Protein AF-A0A2J6WXK6-F1 (afdb_monomer_lite)

Sequence (83 aa):
PCNRILWNRQSSKTRAGMPCTGCTEPEFPFFDLAPGTVFKTQKISGAIPKEVPTGTDPISYMALAAAARVAAPKWAKEDMFVV

Organism: NCBI:txid152260

pLDDT: mean 82.76, std 10.01, range [37.31, 94.5]

InterPro domains:
  IPR001821 [NiFe]-hydrogenase, small subunit [PTHR30013] (2-78)
  IPR027394 Cytochrome-c3 hydrogenase, C-terminal [PF14720] (2-30)
  IPR03714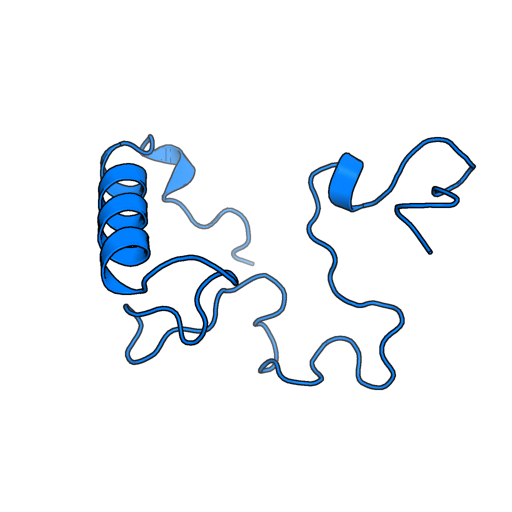8 [NiFe]-hydrogenase, small subunit, C-terminal domain superfamily [G3DSA:4.10.480.10] (1-33)

Secondary structure (DSSP, 8-state):
-TTTS-BTTTB-TTTTTPPP--TTSTTTTTTTSPTT-TTS--EETTTEESS--TT--HHHHHHHHHHHHHHS-GGGGS-TT--

Foldseek 3Di:
DCVPCNDVSPHHCVRVVHDDQPPVDPDPNAPPHDPPCSVPFDADVVQQGPDDDPPDDRVRRSVVVVVCVVVDDPVVVDDPDDD

Radius of gyration: 15.65 Å; chains: 1; bounding box: 33×35×41 Å

Structure (mmCIF, N/CA/C/O backbone):
data_AF-A0A2J6WXK6-F1
#
_entry.id   AF-A0A2J6WXK6-F1
#
loop_
_atom_site.group_PDB
_atom_site.id
_atom_site.type_symbol
_atom_site.label_atom_id
_atom_site.label_alt_id
_atom_site.label_comp_id
_atom_site.label_asym_id
_atom_site.label_entity_id
_atom_site.label_seq_id
_atom_site.pdbx_PDB_ins_code
_atom_site.Cartn_x
_atom_site.Cartn_y
_atom_site.Cartn_z
_atom_site.occupancy
_atom_site.B_iso_or_equiv
_atom_site.auth_seq_id
_atom_site.auth_comp_id
_atom_site.auth_asym_id
_atom_site.auth_atom_id
_atom_site.pdbx_PDB_model_num
ATOM 1 N N . PRO A 1 1 ? -8.609 -7.811 14.096 1.00 71.62 1 PRO A N 1
ATOM 2 C CA . PRO A 1 1 ? -9.397 -6.612 14.491 1.00 71.62 1 PRO A CA 1
ATOM 3 C C . PRO A 1 1 ? -8.561 -5.543 15.233 1.00 71.62 1 PRO A C 1
ATOM 5 O O . PRO A 1 1 ? -8.764 -5.284 16.411 1.00 71.62 1 PRO A O 1
ATOM 8 N N . CYS A 1 2 ? -7.647 -4.878 14.522 1.00 89.88 2 CYS A N 1
ATOM 9 C CA . CYS A 1 2 ? -6.802 -3.803 15.065 1.00 89.88 2 CYS A CA 1
ATOM 10 C C . CYS A 1 2 ? -7.391 -2.396 14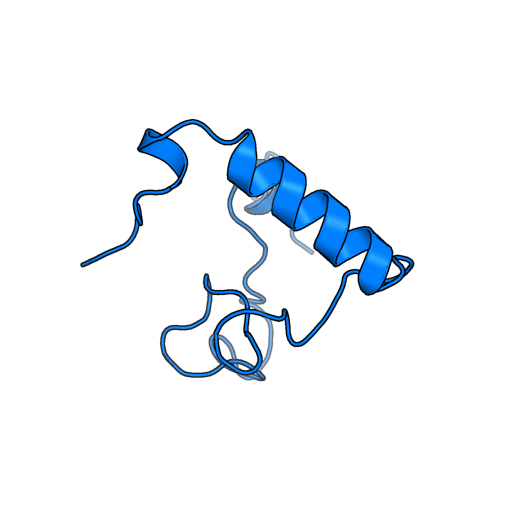.855 1.00 89.88 2 CYS A C 1
ATOM 12 O O . CYS A 1 2 ? -7.193 -1.542 15.705 1.00 89.88 2 CYS A O 1
ATOM 14 N N . ASN A 1 3 ? -8.169 -2.166 13.790 1.00 90.44 3 ASN A N 1
ATOM 15 C CA . ASN A 1 3 ? -8.854 -0.883 13.538 1.00 90.44 3 ASN A CA 1
ATOM 16 C C . ASN A 1 3 ? -10.278 -0.797 14.104 1.00 90.44 3 ASN A C 1
ATOM 18 O O . ASN A 1 3 ? -10.875 0.275 14.075 1.00 90.44 3 ASN A O 1
ATOM 22 N N . ARG A 1 4 ? -10.806 -1.907 14.640 1.00 91.31 4 ARG A N 1
ATOM 23 C CA . ARG A 1 4 ? -12.120 -1.957 15.301 1.00 91.31 4 ARG A CA 1
ATOM 24 C C . ARG A 1 4 ? -11.999 -1.899 16.828 1.00 91.31 4 ARG A C 1
ATOM 26 O O . ARG A 1 4 ? -12.576 -1.017 17.440 1.00 91.31 4 ARG A O 1
ATOM 33 N N . ILE A 1 5 ? -11.245 -2.826 17.428 1.00 93.31 5 ILE A N 1
ATOM 34 C CA . ILE A 1 5 ? -11.107 -2.948 18.897 1.00 93.31 5 ILE A CA 1
ATOM 35 C C . ILE A 1 5 ? -9.973 -2.063 19.439 1.00 93.31 5 ILE A C 1
ATOM 37 O O . ILE A 1 5 ? -10.030 -1.626 20.585 1.00 93.31 5 ILE A O 1
ATOM 41 N N . LEU A 1 6 ? -8.993 -1.744 18.584 1.00 93.38 6 LEU A N 1
ATOM 42 C CA . LEU A 1 6 ? -7.768 -1.014 18.916 1.00 93.38 6 LEU A CA 1
ATOM 43 C C . LEU A 1 6 ? -6.841 -1.784 19.867 1.00 93.38 6 LEU A C 1
ATOM 45 O O . LEU A 1 6 ? -7.252 -2.587 20.700 1.00 93.38 6 LEU A O 1
ATOM 49 N N . TRP A 1 7 ? -5.551 -1.511 19.739 1.00 92.50 7 TRP A N 1
ATOM 50 C CA . TRP A 1 7 ? -4.532 -1.891 20.703 1.00 92.50 7 TRP A CA 1
ATOM 51 C C . TRP A 1 7 ? -4.710 -1.073 21.975 1.00 92.50 7 TRP A C 1
ATOM 53 O O . TRP A 1 7 ? -4.765 0.159 21.926 1.00 92.50 7 TRP A O 1
ATOM 63 N N . ASN A 1 8 ? -4.846 -1.772 23.106 1.00 93.50 8 ASN A N 1
ATOM 64 C CA . ASN A 1 8 ? -5.117 -1.190 24.424 1.00 93.50 8 ASN A CA 1
ATOM 65 C C . ASN A 1 8 ? -6.309 -0.219 24.430 1.00 93.50 8 ASN A C 1
ATOM 67 O O . ASN A 1 8 ? -6.336 0.724 25.213 1.00 93.50 8 ASN A O 1
ATOM 71 N N . ARG A 1 9 ? -7.282 -0.419 23.525 1.00 92.81 9 ARG A N 1
ATOM 72 C CA . ARG A 1 9 ? -8.416 0.496 23.300 1.00 92.81 9 ARG A CA 1
ATOM 73 C C . ARG A 1 9 ? -8.012 1.942 22.960 1.00 92.81 9 ARG A C 1
ATOM 75 O O . ARG A 1 9 ? -8.849 2.833 23.036 1.00 92.81 9 ARG A O 1
ATOM 82 N N . GLN A 1 10 ? -6.759 2.182 22.569 1.00 94.38 10 GLN A N 1
ATOM 83 C CA . GLN A 1 10 ? -6.238 3.523 22.295 1.00 94.38 10 GLN A CA 1
ATOM 84 C C . GLN A 1 10 ? -5.868 3.728 20.827 1.00 94.38 10 GLN A C 1
ATOM 86 O O . GLN A 1 10 ? -6.321 4.687 20.204 1.00 94.38 10 GLN A O 1
ATOM 91 N N . SER A 1 11 ? -5.056 2.841 20.247 1.00 93.62 11 SER A N 1
ATOM 92 C CA . SER A 1 11 ? -4.473 3.084 18.920 1.00 93.62 11 SER A CA 1
ATOM 93 C C . SER A 1 11 ? -4.385 1.824 18.061 1.00 93.62 11 SER A C 1
ATOM 95 O O . SER A 1 11 ? -4.841 0.753 18.436 1.00 93.62 11 SER A O 1
ATOM 97 N N . SER A 1 12 ? -3.837 1.937 16.861 1.00 94.50 12 SER A N 1
ATOM 98 C CA . SER A 1 12 ? -3.518 0.817 15.978 1.00 94.50 12 SER A CA 1
ATOM 99 C C . SER A 1 12 ? -2.272 1.156 15.165 1.00 94.50 12 SER A C 1
ATOM 101 O O . SER A 1 12 ? -1.884 2.321 15.089 1.00 94.50 12 SER A O 1
ATOM 103 N N . LYS A 1 13 ? -1.646 0.162 14.520 1.00 90.06 13 LYS A N 1
ATOM 104 C CA . LYS A 1 13 ? -0.467 0.420 13.678 1.00 90.06 13 LYS A CA 1
ATOM 105 C C . LYS A 1 13 ? -0.747 1.452 12.581 1.00 90.06 13 LYS A C 1
ATOM 107 O O . LYS A 1 13 ? 0.019 2.400 12.452 1.00 90.06 13 LYS A O 1
ATOM 112 N N . THR A 1 14 ? -1.887 1.346 11.892 1.00 88.69 14 THR A N 1
ATOM 113 C CA . THR A 1 14 ? -2.266 2.313 10.845 1.00 88.69 14 THR A CA 1
ATOM 114 C C . THR A 1 14 ? -2.539 3.706 11.403 1.00 88.69 14 THR A C 1
ATOM 116 O O . THR A 1 14 ? -2.261 4.686 10.727 1.00 88.69 14 THR A O 1
ATOM 119 N N . ARG A 1 15 ? -3.036 3.820 12.644 1.00 92.19 15 ARG A N 1
ATOM 120 C CA . ARG A 1 15 ? -3.205 5.119 13.324 1.00 92.19 15 ARG A CA 1
ATOM 121 C C . ARG A 1 15 ? -1.881 5.727 13.783 1.00 92.19 15 ARG A C 1
ATOM 123 O O . ARG A 1 15 ? -1.773 6.942 13.854 1.00 92.19 15 ARG A O 1
ATOM 130 N N . ALA A 1 16 ? -0.885 4.894 14.065 1.00 91.81 16 ALA A N 1
ATOM 131 C CA . ALA A 1 16 ? 0.476 5.312 14.389 1.00 91.81 16 ALA A CA 1
ATOM 132 C C . ALA A 1 16 ? 1.350 5.558 13.139 1.00 91.81 16 ALA A C 1
ATOM 134 O O . ALA A 1 16 ? 2.562 5.695 13.263 1.00 91.81 16 ALA A O 1
ATOM 135 N N . GLY A 1 17 ? 0.761 5.583 11.937 1.00 87.94 17 GLY A N 1
ATOM 136 C CA . GLY A 1 17 ? 1.480 5.858 10.690 1.00 87.94 17 GLY A CA 1
ATOM 137 C C . GLY A 1 17 ? 2.219 4.663 10.079 1.00 87.94 17 GLY A C 1
ATOM 138 O O . GLY A 1 17 ? 2.896 4.831 9.071 1.00 87.94 17 GLY A O 1
ATOM 139 N N . MET A 1 18 ? 2.079 3.453 10.632 1.00 86.69 18 MET A N 1
ATOM 140 C CA . MET A 1 18 ? 2.630 2.230 10.038 1.00 86.69 18 MET A CA 1
ATOM 141 C C . MET A 1 18 ? 1.546 1.485 9.242 1.00 86.69 18 MET A C 1
ATOM 143 O O . MET A 1 18 ? 0.491 1.177 9.806 1.00 86.69 18 MET A O 1
ATOM 147 N N . PRO A 1 19 ? 1.777 1.136 7.962 1.00 86.25 19 PRO A N 1
ATOM 148 C CA . PRO A 1 19 ? 0.804 0.369 7.191 1.00 86.25 19 PRO A CA 1
ATOM 149 C C . PRO A 1 19 ? 0.504 -0.985 7.848 1.0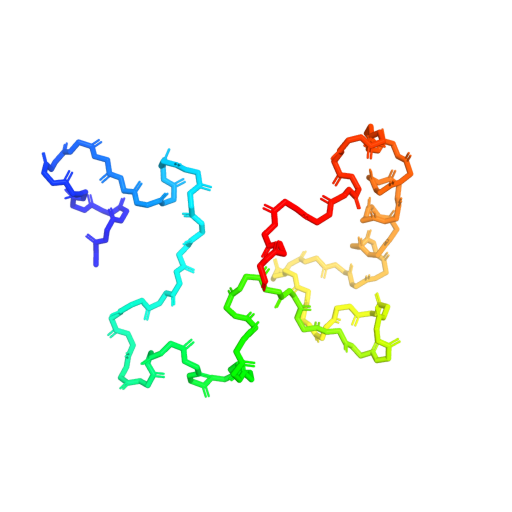0 86.25 19 PRO A C 1
A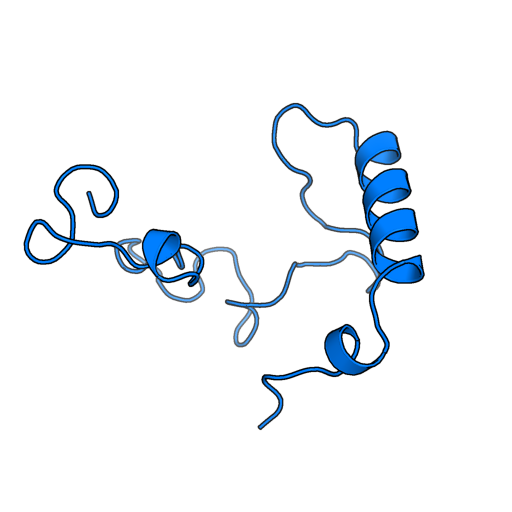TOM 151 O O . PRO A 1 19 ? 1.316 -1.544 8.591 1.00 86.25 19 PRO A O 1
ATOM 154 N N . CYS A 1 20 ? -0.686 -1.526 7.578 1.00 85.19 20 CYS A N 1
ATOM 155 C CA . CYS A 1 20 ? -0.997 -2.897 7.964 1.00 85.19 20 CYS A CA 1
ATOM 156 C C . CYS A 1 20 ? -0.094 -3.843 7.169 1.00 85.19 20 CYS A C 1
ATOM 158 O O . CYS A 1 20 ? -0.109 -3.806 5.945 1.00 85.19 20 CYS A O 1
ATOM 160 N N . THR A 1 21 ? 0.663 -4.693 7.856 1.00 86.00 21 THR A N 1
ATOM 161 C CA . THR A 1 21 ? 1.545 -5.679 7.218 1.00 86.00 21 THR A CA 1
ATOM 162 C C . THR A 1 21 ? 0.932 -7.080 7.181 1.00 86.00 21 THR A C 1
ATOM 164 O O . THR A 1 21 ? 1.632 -8.028 6.867 1.00 86.00 21 THR A O 1
ATOM 167 N N . GLY A 1 22 ? -0.335 -7.246 7.581 1.00 87.38 22 GLY A N 1
ATOM 168 C CA . GLY A 1 22 ? -0.990 -8.560 7.581 1.00 87.38 22 GLY A CA 1
ATOM 169 C C . GLY A 1 22 ? -0.416 -9.551 8.600 1.00 87.38 22 GLY A C 1
ATOM 170 O O . GLY A 1 22 ? -0.390 -10.743 8.345 1.00 87.38 22 GLY A O 1
ATOM 171 N N . CYS A 1 23 ? 0.035 -9.093 9.776 1.00 88.25 23 CYS A N 1
ATOM 172 C CA . CYS A 1 23 ? 0.700 -9.944 10.784 1.00 88.25 23 CYS A CA 1
ATOM 173 C C . CYS A 1 23 ? -0.137 -11.098 11.367 1.00 88.25 23 CYS A C 1
ATOM 175 O O . CYS A 1 23 ? 0.356 -11.834 12.213 1.00 88.25 23 CYS A O 1
ATOM 177 N N . THR A 1 24 ? -1.405 -11.211 10.982 1.00 89.56 24 THR A N 1
ATOM 178 C CA . THR A 1 24 ? -2.312 -12.294 11.382 1.00 89.56 24 THR A CA 1
ATOM 179 C C . THR A 1 24 ? -2.614 -13.264 10.240 1.00 89.56 24 THR A C 1
ATOM 181 O O . THR A 1 24 ? -3.399 -14.182 10.447 1.00 89.56 24 THR A O 1
ATOM 184 N N . GLU A 1 25 ? -2.045 -13.049 9.053 1.00 87.81 25 GLU A N 1
ATOM 185 C CA . GLU A 1 25 ? -2.181 -13.959 7.915 1.00 87.81 25 GLU A CA 1
ATOM 186 C C . GLU A 1 25 ? -1.299 -15.207 8.108 1.00 87.81 25 GLU A C 1
ATOM 188 O O . GLU A 1 25 ? -0.207 -15.098 8.677 1.00 87.81 25 GLU A O 1
ATOM 193 N N . PRO A 1 26 ? -1.740 -16.391 7.642 1.00 86.62 26 PRO A N 1
ATOM 194 C CA . PRO A 1 26 ? -1.064 -17.665 7.897 1.00 86.62 26 PRO A CA 1
ATOM 195 C C . PRO A 1 26 ? 0.360 -17.752 7.326 1.00 86.62 26 PRO A C 1
ATOM 197 O O . PRO A 1 26 ? 1.175 -18.482 7.882 1.00 86.62 26 PRO A O 1
ATOM 200 N N . GLU A 1 27 ? 0.689 -16.993 6.275 1.00 84.06 27 GLU A N 1
ATOM 201 C CA . GLU A 1 27 ? 2.037 -16.976 5.674 1.00 84.06 27 GLU A CA 1
ATOM 202 C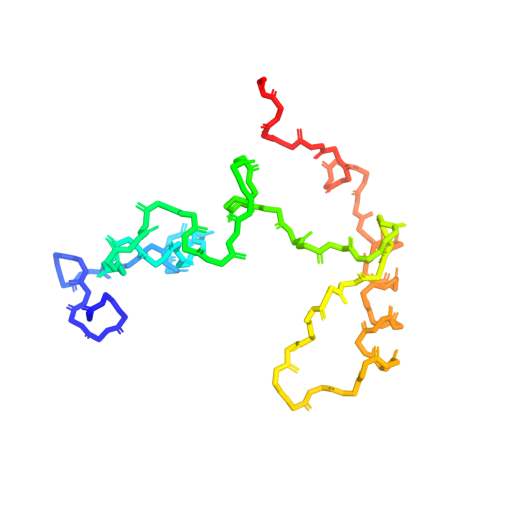 C . GLU A 1 27 ? 2.736 -15.609 5.822 1.00 84.06 27 GLU A C 1
ATOM 204 O O . GLU A 1 27 ? 3.580 -15.209 5.014 1.00 84.06 27 GLU A O 1
ATOM 209 N N . PHE A 1 28 ? 2.396 -14.850 6.867 1.00 84.81 28 PHE A N 1
ATOM 210 C CA . PHE A 1 28 ? 3.136 -13.638 7.215 1.00 84.81 28 PHE A CA 1
ATOM 211 C C . PHE A 1 28 ? 4.639 -13.948 7.426 1.00 84.81 28 PHE A C 1
ATOM 213 O O . PHE A 1 28 ? 4.962 -14.931 8.095 1.00 84.81 28 PHE A O 1
ATOM 220 N N . PRO A 1 29 ? 5.584 -13.116 6.930 1.00 80.38 29 PRO A N 1
ATOM 221 C CA . PRO A 1 29 ? 5.403 -11.772 6.368 1.00 80.38 29 PRO A CA 1
ATOM 222 C C . PRO A 1 29 ? 5.339 -11.694 4.843 1.00 80.38 29 PRO A C 1
ATOM 224 O O . PRO A 1 29 ? 5.275 -10.586 4.308 1.00 80.38 29 PRO A O 1
ATOM 227 N N . PHE A 1 30 ? 5.403 -12.833 4.157 1.00 74.81 30 PHE A N 1
ATOM 228 C CA . PHE A 1 30 ? 5.681 -12.860 2.730 1.00 74.81 30 PHE A CA 1
ATOM 229 C C . PHE A 1 30 ? 4.577 -13.456 1.870 1.00 74.81 30 PHE A C 1
ATOM 231 O O . PHE A 1 30 ? 4.719 -13.260 0.690 1.00 74.81 30 PHE A O 1
ATOM 238 N N . PHE A 1 31 ? 3.522 -14.105 2.383 1.00 77.25 31 PHE A N 1
ATOM 239 C CA . PHE A 1 31 ? 2.361 -14.634 1.624 1.00 77.25 31 PHE A CA 1
ATOM 240 C C . PHE A 1 31 ? 2.480 -14.519 0.082 1.00 77.25 31 PHE A C 1
ATOM 242 O O . PHE A 1 31 ? 3.067 -15.370 -0.579 1.00 77.25 31 PHE A O 1
ATOM 249 N N . ASP A 1 32 ? 2.047 -13.392 -0.474 1.00 71.00 32 ASP A N 1
ATOM 250 C CA . ASP A 1 32 ? 2.073 -12.990 -1.886 1.00 71.00 32 ASP A CA 1
ATOM 251 C C . ASP A 1 32 ? 3.224 -12.021 -2.278 1.00 71.00 32 ASP A C 1
ATOM 253 O O . ASP A 1 32 ? 3.362 -11.611 -3.436 1.00 71.00 32 ASP A O 1
ATOM 257 N N . LEU A 1 33 ? 4.082 -11.666 -1.325 1.00 73.25 33 LEU A N 1
ATOM 258 C CA . LEU A 1 33 ? 5.234 -10.764 -1.406 1.00 73.25 33 LEU A CA 1
ATOM 259 C C . LEU A 1 33 ? 6.587 -11.509 -1.478 1.00 73.25 33 LEU A C 1
ATOM 261 O O . LEU A 1 33 ? 6.840 -12.509 -0.819 1.00 73.25 33 LEU A O 1
ATOM 265 N N . ALA A 1 34 ? 7.557 -10.962 -2.211 1.00 75.31 34 ALA A N 1
ATOM 266 C CA . ALA A 1 34 ? 8.923 -11.498 -2.183 1.00 75.31 34 ALA A CA 1
ATOM 267 C C . ALA A 1 34 ? 9.647 -11.162 -0.854 1.00 75.31 34 ALA A C 1
ATOM 269 O O . ALA A 1 34 ? 9.385 -10.103 -0.260 1.00 75.31 34 ALA A O 1
ATOM 270 N N . PRO A 1 35 ? 10.614 -11.984 -0.398 1.00 76.62 35 PRO A N 1
ATOM 271 C CA . PRO A 1 35 ? 11.463 -11.651 0.744 1.00 76.62 35 PRO A CA 1
ATOM 272 C C . PRO A 1 35 ? 12.070 -10.242 0.635 1.00 76.62 35 PRO A C 1
ATOM 274 O O . PRO A 1 35 ? 12.591 -9.855 -0.408 1.00 76.62 35 PRO A O 1
ATOM 277 N N . GLY A 1 36 ? 11.971 -9.446 1.704 1.00 75.25 36 GLY A N 1
ATOM 278 C CA . GLY A 1 36 ? 12.470 -8.061 1.736 1.00 75.25 36 GLY A CA 1
ATOM 279 C C . GLY A 1 36 ? 11.557 -7.006 1.092 1.00 75.25 36 GLY A C 1
ATOM 280 O O . GLY A 1 36 ? 11.972 -5.855 0.942 1.00 75.25 36 GLY A O 1
ATOM 281 N N . THR A 1 37 ? 10.317 -7.356 0.726 1.00 75.19 37 THR A N 1
ATOM 282 C CA . THR A 1 37 ? 9.394 -6.429 0.039 1.00 75.19 37 THR A CA 1
ATOM 283 C C . THR A 1 37 ? 8.186 -5.960 0.853 1.00 75.19 37 THR A C 1
ATOM 285 O O . THR A 1 37 ? 7.343 -5.246 0.327 1.00 75.19 37 THR A O 1
ATOM 288 N N . VAL A 1 38 ? 8.138 -6.247 2.158 1.00 79.38 38 VAL A N 1
ATOM 289 C CA . VAL A 1 38 ? 7.023 -5.871 3.061 1.00 79.38 38 VAL A CA 1
ATOM 290 C C . VAL A 1 38 ? 6.683 -4.371 3.017 1.00 79.38 38 VAL A C 1
ATOM 292 O O . VAL A 1 38 ? 5.519 -3.996 3.109 1.00 79.38 38 VAL A O 1
ATOM 295 N N . PHE A 1 39 ? 7.687 -3.504 2.848 1.00 78.56 39 PHE A N 1
ATOM 296 C CA . PHE A 1 39 ? 7.510 -2.047 2.734 1.00 78.56 39 PHE A CA 1
ATOM 297 C C . PHE A 1 39 ? 7.757 -1.511 1.316 1.00 78.56 39 PHE A C 1
ATOM 299 O O . PHE A 1 39 ? 7.875 -0.302 1.126 1.00 78.56 39 PHE A O 1
ATOM 306 N N . LYS A 1 40 ? 7.860 -2.390 0.312 1.00 77.31 40 LYS A N 1
ATOM 307 C CA . LYS A 1 40 ? 8.146 -2.012 -1.077 1.00 77.31 40 LYS A CA 1
ATOM 308 C C . LYS A 1 40 ? 6.968 -2.370 -1.971 1.00 77.31 40 LYS A C 1
ATOM 310 O O . LYS A 1 40 ? 6.572 -3.525 -2.073 1.00 77.31 40 LYS A O 1
ATOM 315 N N . THR A 1 41 ? 6.444 -1.374 -2.681 1.00 78.56 41 THR A N 1
ATOM 316 C CA . THR A 1 41 ? 5.440 -1.606 -3.723 1.00 78.56 41 THR A CA 1
ATOM 317 C C . THR A 1 41 ? 6.048 -2.458 -4.836 1.00 78.56 41 THR A C 1
ATOM 319 O O . THR A 1 41 ? 7.078 -2.087 -5.402 1.00 78.56 41 THR A O 1
ATOM 322 N N . GLN A 1 42 ? 5.403 -3.577 -5.167 1.00 78.25 42 GLN A N 1
ATOM 323 C CA . GLN A 1 42 ? 5.792 -4.422 -6.296 1.00 78.25 42 GLN A CA 1
ATOM 324 C C . GLN A 1 42 ? 5.613 -3.652 -7.604 1.00 78.25 42 GLN A C 1
ATOM 326 O O . GLN A 1 42 ? 4.538 -3.108 -7.867 1.00 78.25 42 GLN A O 1
ATOM 331 N N . LYS A 1 43 ? 6.663 -3.606 -8.430 1.00 79.38 43 LYS A N 1
ATOM 332 C CA . LYS A 1 43 ? 6.641 -2.905 -9.716 1.00 79.38 43 LYS A CA 1
ATOM 333 C C . LYS A 1 43 ? 7.040 -3.826 -10.858 1.00 79.38 43 LYS A C 1
ATOM 335 O O . LYS A 1 43 ? 8.063 -4.500 -10.789 1.00 79.38 43 LYS A O 1
ATOM 340 N N . ILE A 1 44 ? 6.278 -3.769 -11.939 1.00 77.38 44 ILE A N 1
ATOM 341 C CA . ILE A 1 44 ? 6.625 -4.321 -13.241 1.00 77.38 44 ILE A CA 1
ATOM 342 C C . ILE A 1 44 ? 7.714 -3.426 -13.841 1.00 77.38 44 ILE A C 1
ATOM 344 O O . ILE A 1 44 ? 7.560 -2.201 -13.923 1.00 77.38 44 ILE A O 1
ATOM 348 N N . SER A 1 45 ? 8.842 -4.037 -14.207 1.00 77.94 45 SER A N 1
ATOM 349 C CA . SER A 1 45 ? 10.005 -3.356 -14.798 1.00 77.94 45 SER A CA 1
ATOM 350 C C . SER A 1 45 ? 10.486 -2.132 -13.998 1.00 77.94 45 SER A C 1
ATOM 352 O O . SER A 1 45 ? 10.929 -1.141 -14.568 1.00 77.94 45 SER A O 1
ATOM 354 N N . GLY A 1 46 ? 10.346 -2.162 -12.664 1.00 74.12 46 GLY A N 1
ATOM 355 C CA . GLY A 1 46 ? 10.819 -1.109 -11.754 1.00 74.12 46 GLY A CA 1
ATOM 356 C C . GLY A 1 46 ? 10.027 0.208 -11.763 1.00 74.12 46 GLY A C 1
ATOM 357 O O . GLY A 1 46 ? 10.269 1.062 -10.906 1.00 74.12 46 GLY A O 1
ATOM 358 N N . ALA A 1 47 ? 9.056 0.371 -12.667 1.00 71.69 47 ALA A N 1
ATOM 359 C CA . ALA A 1 47 ? 8.351 1.637 -12.878 1.00 71.69 47 ALA A CA 1
ATOM 360 C C . ALA A 1 47 ? 6.845 1.556 -12.607 1.00 71.69 47 ALA A C 1
ATOM 362 O O . ALA A 1 47 ? 6.295 2.455 -11.972 1.00 71.69 47 ALA A O 1
ATOM 363 N N . ILE A 1 48 ? 6.184 0.487 -13.055 1.00 78.56 48 ILE A N 1
ATOM 364 C CA . ILE A 1 48 ? 4.720 0.404 -13.067 1.00 78.56 48 ILE A CA 1
ATOM 365 C C . ILE A 1 48 ? 4.263 -0.435 -11.872 1.00 78.56 48 ILE A C 1
ATOM 367 O O . ILE A 1 48 ? 4.676 -1.586 -11.780 1.00 78.56 48 ILE A O 1
ATOM 371 N N . PRO A 1 49 ? 3.439 0.084 -10.949 1.00 81.12 49 PRO A N 1
ATOM 372 C CA . PRO A 1 49 ? 2.855 -0.711 -9.871 1.00 81.12 49 PRO A CA 1
ATOM 373 C C . PRO A 1 49 ? 2.145 -1.947 -10.430 1.00 81.12 49 PRO A C 1
ATOM 375 O O . PRO A 1 49 ? 1.377 -1.838 -11.383 1.00 81.12 49 PRO A O 1
ATOM 378 N N . LYS A 1 50 ? 2.408 -3.122 -9.848 1.00 81.44 50 LYS A N 1
ATOM 379 C CA . LYS A 1 50 ? 1.748 -4.374 -10.252 1.00 81.44 50 LYS A CA 1
ATOM 380 C C . LYS A 1 50 ? 0.237 -4.311 -10.006 1.00 81.44 50 LYS A C 1
ATOM 382 O O . LYS A 1 50 ? -0.536 -4.848 -10.789 1.00 81.44 50 LYS A O 1
ATOM 387 N N . GLU A 1 51 ? -0.157 -3.638 -8.930 1.00 80.50 51 GLU A N 1
ATOM 388 C CA . GLU A 1 51 ? -1.543 -3.492 -8.501 1.00 80.50 51 GLU A CA 1
ATOM 389 C C . GLU A 1 51 ? -1.836 -2.020 -8.217 1.00 80.50 51 GLU A C 1
ATOM 391 O O . GLU A 1 51 ? -1.017 -1.310 -7.624 1.00 80.50 51 GLU A O 1
ATOM 396 N N . VAL A 1 52 ? -3.004 -1.565 -8.664 1.00 84.44 52 VAL A N 1
ATOM 397 C CA . VAL A 1 52 ? -3.519 -0.218 -8.402 1.00 84.44 52 VAL A CA 1
ATOM 398 C C . VAL A 1 52 ? -4.634 -0.276 -7.358 1.00 84.44 52 VAL A C 1
ATOM 400 O O . VAL A 1 52 ? -5.302 -1.307 -7.240 1.00 84.44 52 VAL A O 1
ATOM 403 N N . PRO A 1 53 ? -4.866 0.807 -6.592 1.00 82.38 53 PRO A N 1
ATOM 404 C CA . PRO A 1 53 ? -5.962 0.858 -5.635 1.00 82.38 53 PRO A CA 1
ATOM 405 C C . PRO A 1 53 ? -7.315 0.555 -6.284 1.00 82.38 53 PRO A C 1
ATOM 407 O O . PRO A 1 53 ? -7.612 1.001 -7.398 1.00 82.38 53 PRO A O 1
ATOM 410 N N . THR A 1 54 ? -8.162 -0.167 -5.555 1.00 83.75 54 THR A N 1
ATOM 411 C CA . THR A 1 54 ? -9.514 -0.505 -5.999 1.00 83.75 54 THR A CA 1
ATOM 412 C C . THR A 1 54 ? -10.325 0.763 -6.274 1.00 83.75 54 THR A C 1
ATOM 414 O O . THR A 1 54 ? -10.370 1.681 -5.458 1.00 83.75 54 THR A O 1
ATOM 417 N N . GLY A 1 55 ? -10.959 0.826 -7.448 1.00 84.31 55 GLY A N 1
ATOM 418 C CA . GLY A 1 55 ? -11.760 1.980 -7.870 1.00 84.31 55 GLY A CA 1
ATOM 419 C C . GLY A 1 55 ? -10.978 3.131 -8.514 1.00 84.31 55 GLY A C 1
ATOM 420 O O . GLY A 1 55 ? -11.587 4.149 -8.828 1.00 84.31 55 GLY A O 1
ATOM 421 N N . THR A 1 56 ? -9.666 2.986 -8.743 1.00 84.62 56 THR A N 1
ATOM 422 C CA . THR A 1 56 ? -8.885 3.946 -9.547 1.00 84.62 56 THR A CA 1
ATOM 423 C C . THR A 1 56 ? -8.529 3.383 -10.917 1.00 84.62 56 THR A C 1
ATOM 425 O O . THR A 1 56 ? -8.153 2.218 -11.038 1.00 84.62 56 THR A O 1
ATOM 428 N N . ASP A 1 57 ? -8.641 4.218 -11.953 1.00 87.62 57 ASP A N 1
ATOM 429 C CA . ASP A 1 57 ? -8.159 3.870 -13.289 1.00 87.62 57 ASP A CA 1
ATOM 430 C C . ASP A 1 57 ? -6.614 3.888 -13.303 1.00 87.62 57 ASP A C 1
ATOM 432 O O . ASP A 1 57 ? -6.025 4.863 -12.812 1.00 87.62 57 ASP A O 1
ATOM 436 N N . PRO A 1 58 ? -5.935 2.868 -13.866 1.00 83.88 58 PRO A N 1
ATOM 437 C CA . PRO A 1 58 ? -4.478 2.772 -13.825 1.00 83.88 58 PRO A CA 1
ATOM 438 C C . PRO A 1 58 ? -3.745 3.985 -14.406 1.00 83.88 58 PRO A C 1
ATOM 440 O O . PRO A 1 58 ? -2.714 4.391 -13.868 1.00 83.88 58 PRO A O 1
ATOM 443 N N . ILE A 1 59 ? -4.266 4.591 -15.477 1.00 86.81 59 ILE A N 1
ATOM 444 C CA . ILE A 1 59 ? -3.637 5.745 -16.132 1.00 86.81 59 ILE A CA 1
ATOM 445 C C . ILE A 1 59 ? -3.766 6.969 -15.231 1.00 86.81 59 ILE A C 1
ATOM 447 O O . ILE A 1 59 ? -2.782 7.674 -14.992 1.00 86.81 59 ILE A O 1
ATOM 451 N N . SER A 1 60 ? -4.963 7.192 -14.685 1.00 87.50 60 SER A N 1
ATOM 452 C CA . SER A 1 60 ? -5.211 8.299 -13.756 1.00 87.50 60 SER A CA 1
ATOM 453 C C . SER A 1 60 ? -4.336 8.197 -12.500 1.00 87.50 60 SER A C 1
ATOM 455 O O . SER A 1 60 ? -3.738 9.188 -12.073 1.00 87.50 60 SER A O 1
ATOM 457 N N . TYR A 1 61 ? -4.173 6.983 -11.962 1.00 87.25 61 TYR A N 1
ATOM 458 C CA . TYR A 1 61 ? -3.307 6.715 -10.820 1.00 87.25 61 TYR A CA 1
ATOM 459 C C . TYR A 1 61 ? -1.839 7.005 -11.148 1.00 87.25 61 TYR A C 1
ATOM 461 O O . TYR A 1 61 ? -1.163 7.704 -10.392 1.00 87.25 61 TYR A O 1
ATOM 469 N N . MET A 1 62 ? -1.351 6.527 -12.296 1.00 88.31 62 MET A N 1
ATOM 470 C CA . MET A 1 62 ? 0.025 6.769 -12.737 1.00 88.31 62 MET A CA 1
ATOM 471 C C . MET A 1 62 ? 0.321 8.258 -12.932 1.00 88.31 62 MET A C 1
ATOM 473 O O . MET A 1 62 ? 1.376 8.730 -12.503 1.00 88.31 62 MET A O 1
ATOM 477 N N . ALA A 1 63 ? -0.609 9.012 -13.525 1.00 90.25 63 ALA A N 1
ATOM 478 C CA . ALA A 1 63 ? -0.465 10.453 -13.712 1.00 90.25 63 ALA A CA 1
ATOM 479 C C . ALA A 1 63 ? -0.361 11.195 -12.368 1.00 90.25 63 ALA A C 1
ATOM 481 O O . ALA A 1 63 ? 0.551 12.003 -12.169 1.00 90.25 63 ALA A O 1
ATOM 482 N N . LEU A 1 64 ? -1.244 10.876 -11.416 1.00 89.56 64 LEU A N 1
ATOM 483 C CA . LEU A 1 64 ? -1.228 11.468 -10.076 1.00 89.56 64 LEU A CA 1
ATOM 484 C C . LEU A 1 64 ? 0.036 11.094 -9.294 1.00 89.56 64 LEU A C 1
ATOM 486 O O . LEU A 1 64 ? 0.656 11.958 -8.673 1.00 89.56 64 LEU A O 1
ATOM 490 N N . ALA A 1 65 ? 0.456 9.829 -9.352 1.00 87.25 65 ALA A N 1
ATOM 491 C CA . ALA A 1 65 ? 1.668 9.359 -8.691 1.00 87.25 65 ALA A CA 1
ATOM 492 C C . ALA A 1 65 ? 2.926 10.051 -9.243 1.00 87.25 65 ALA A C 1
ATOM 494 O O . ALA A 1 65 ? 3.809 10.442 -8.474 1.00 87.25 65 ALA A O 1
ATOM 495 N N . ALA A 1 66 ? 3.002 10.249 -10.564 1.00 88.38 66 ALA A N 1
ATOM 496 C CA . ALA A 1 66 ? 4.094 10.978 -11.199 1.00 88.38 66 ALA A CA 1
ATOM 497 C C . ALA A 1 66 ? 4.122 12.449 -10.757 1.00 88.38 66 ALA A C 1
ATOM 499 O O . ALA A 1 66 ? 5.170 12.937 -10.331 1.00 88.38 66 ALA A O 1
ATOM 500 N N . ALA A 1 67 ? 2.971 13.129 -10.778 1.00 92.12 67 ALA A N 1
ATOM 501 C CA . ALA A 1 67 ? 2.853 14.512 -10.318 1.00 92.12 67 ALA A CA 1
ATOM 502 C C . ALA A 1 67 ? 3.279 14.660 -8.846 1.00 92.12 67 ALA A C 1
ATOM 504 O O . ALA A 1 67 ? 4.081 15.535 -8.514 1.00 92.12 67 ALA A O 1
ATOM 505 N N . ALA A 1 68 ? 2.828 13.751 -7.976 1.00 89.50 68 ALA A N 1
ATOM 506 C CA . ALA A 1 68 ? 3.211 13.725 -6.568 1.00 89.50 68 ALA A CA 1
ATOM 507 C C . ALA A 1 68 ? 4.723 13.506 -6.379 1.00 89.50 68 ALA A C 1
ATOM 509 O O . ALA A 1 68 ? 5.350 14.190 -5.573 1.00 89.50 68 ALA A O 1
ATOM 510 N N . ARG A 1 69 ? 5.343 12.601 -7.151 1.00 85.56 69 ARG A N 1
ATOM 511 C CA . ARG A 1 69 ? 6.793 12.340 -7.079 1.00 85.56 69 ARG A CA 1
ATOM 512 C C . ARG A 1 69 ? 7.629 13.535 -7.548 1.00 85.56 69 ARG A C 1
ATOM 514 O O . ARG A 1 69 ? 8.720 13.759 -7.019 1.00 85.56 69 ARG A O 1
ATOM 521 N N . VAL A 1 70 ? 7.134 14.306 -8.517 1.00 90.19 70 VAL A N 1
ATOM 522 C CA . VAL A 1 70 ? 7.773 15.556 -8.960 1.00 90.19 70 VAL A CA 1
ATOM 523 C C . VAL A 1 70 ? 7.665 16.624 -7.873 1.00 90.19 70 VAL A C 1
ATOM 525 O O . VAL A 1 70 ? 8.684 17.222 -7.527 1.00 90.19 70 VAL A O 1
ATOM 528 N N . ALA A 1 71 ? 6.475 16.798 -7.292 1.00 93.69 71 ALA A N 1
ATOM 529 C CA . ALA A 1 71 ? 6.204 17.782 -6.244 1.00 93.69 71 ALA A CA 1
ATOM 530 C C . ALA A 1 71 ? 6.863 17.454 -4.891 1.00 93.69 71 ALA A C 1
ATOM 532 O O . ALA A 1 71 ? 7.054 18.349 -4.068 1.00 93.69 71 ALA A O 1
ATOM 533 N N . ALA A 1 72 ? 7.219 16.188 -4.648 1.00 90.19 72 ALA A N 1
ATOM 534 C CA . ALA A 1 72 ? 7.819 15.762 -3.391 1.00 90.19 72 ALA A CA 1
ATOM 535 C C . ALA A 1 72 ? 9.162 16.477 -3.113 1.00 90.19 72 ALA A C 1
ATOM 537 O O . ALA A 1 72 ? 10.004 16.595 -4.018 1.00 90.19 72 ALA A O 1
ATOM 538 N N . PRO A 1 73 ? 9.408 16.910 -1.861 1.00 91.19 73 PRO A N 1
ATOM 539 C CA . PRO A 1 73 ? 10.666 17.536 -1.472 1.00 91.19 73 PRO A CA 1
ATOM 540 C C . PRO A 1 73 ? 11.834 16.545 -1.580 1.00 91.19 73 PRO A C 1
ATOM 542 O O . PRO A 1 73 ? 11.644 15.333 -1.493 1.00 91.19 73 PRO A O 1
ATOM 545 N N . LYS A 1 74 ? 13.059 17.055 -1.772 1.00 87.75 74 LYS A N 1
ATOM 546 C CA . LYS A 1 74 ? 14.251 16.222 -2.038 1.00 87.75 74 LYS A CA 1
ATOM 547 C C . LYS A 1 74 ? 14.489 15.153 -0.962 1.00 87.75 74 LYS A C 1
ATOM 549 O O . LYS A 1 74 ? 14.704 14.003 -1.318 1.00 87.75 74 LYS A O 1
ATOM 554 N N . TRP A 1 75 ? 14.340 15.513 0.314 1.00 84.12 75 TRP A N 1
ATOM 555 C CA . TRP A 1 75 ? 14.533 14.605 1.453 1.00 84.12 75 TRP A CA 1
ATOM 556 C C . TRP A 1 75 ? 13.564 13.412 1.460 1.00 84.12 75 TRP A C 1
ATOM 558 O O . TRP A 1 75 ? 13.891 12.358 1.985 1.00 84.12 75 TRP A O 1
ATOM 568 N N . ALA A 1 76 ? 12.381 13.541 0.851 1.00 80.56 76 ALA A N 1
ATOM 569 C CA . ALA A 1 76 ? 11.405 12.454 0.772 1.00 80.56 76 ALA A CA 1
ATOM 570 C C . ALA A 1 76 ? 11.713 11.448 -0.353 1.00 80.56 76 ALA A C 1
ATOM 572 O O . ALA A 1 76 ? 11.030 10.433 -0.479 1.00 80.56 76 ALA A O 1
ATOM 573 N N . LYS A 1 77 ? 12.697 11.745 -1.215 1.00 76.88 77 LYS A N 1
ATOM 574 C CA . LYS A 1 77 ? 13.129 10.866 -2.315 1.00 76.88 77 LYS A CA 1
ATOM 575 C C . LYS A 1 77 ? 14.262 9.927 -1.901 1.00 76.88 77 LYS A C 1
ATOM 577 O O . LYS A 1 77 ? 14.576 9.018 -2.664 1.00 76.88 77 LYS A O 1
ATOM 582 N N . GLU A 1 78 ? 14.865 10.163 -0.741 1.00 78.12 78 GLU A N 1
ATOM 583 C CA . GLU A 1 78 ? 15.926 9.339 -0.170 1.00 78.12 78 GLU A CA 1
ATOM 584 C C . GLU A 1 78 ? 15.303 8.144 0.569 1.00 78.12 78 GLU A C 1
ATOM 586 O O . GLU A 1 78 ? 14.306 8.289 1.282 1.00 78.12 78 GLU A O 1
ATOM 591 N N . ASP A 1 79 ? 15.852 6.942 0.371 1.00 63.22 79 ASP A N 1
ATOM 592 C CA . ASP A 1 79 ? 15.338 5.734 1.018 1.00 63.22 79 ASP A CA 1
ATOM 593 C C . ASP A 1 79 ? 15.683 5.760 2.518 1.00 63.22 79 ASP A C 1
ATOM 595 O O . ASP A 1 79 ? 16.807 5.486 2.929 1.00 63.22 79 ASP A O 1
ATOM 599 N N . MET A 1 80 ? 14.688 6.057 3.356 1.00 62.94 80 MET A N 1
ATOM 600 C CA . MET A 1 80 ? 14.834 6.153 4.818 1.00 62.94 80 MET A CA 1
ATOM 601 C C . MET A 1 80 ? 15.079 4.795 5.515 1.00 62.94 80 MET A C 1
ATOM 603 O O . MET A 1 80 ? 15.349 4.755 6.711 1.00 62.94 80 MET A O 1
ATOM 607 N N . PHE A 1 81 ? 14.979 3.675 4.789 1.00 54.50 81 PHE A N 1
ATOM 608 C CA . PHE A 1 81 ? 15.033 2.314 5.345 1.00 54.50 81 PHE A CA 1
ATOM 609 C C . PHE A 1 81 ? 16.166 1.444 4.771 1.00 54.50 81 PHE A C 1
ATOM 611 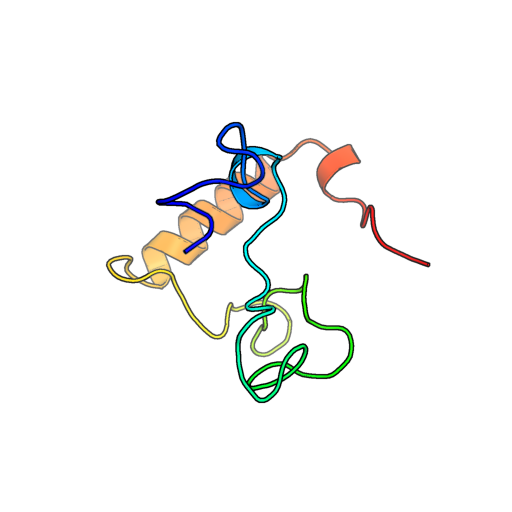O O . PHE A 1 81 ? 16.055 0.219 4.791 1.00 54.50 81 PHE A O 1
ATOM 618 N N . VAL A 1 82 ? 17.243 2.041 4.248 1.00 47.53 82 VAL A N 1
ATOM 619 C CA . VAL A 1 82 ? 18.437 1.281 3.836 1.00 47.53 82 VAL A CA 1
ATOM 620 C C . VAL A 1 82 ? 19.326 1.031 5.057 1.00 47.53 82 VAL A C 1
ATOM 622 O O . VAL A 1 82 ? 20.024 1.932 5.518 1.00 47.53 82 VAL A O 1
ATOM 625 N N . VAL A 1 83 ? 19.279 -0.198 5.572 1.00 37.31 83 VAL A N 1
ATOM 626 C CA . VAL A 1 83 ? 20.443 -0.882 6.159 1.00 37.31 83 VAL A CA 1
ATOM 627 C C . VAL A 1 83 ? 20.823 -1.990 5.191 1.00 37.31 83 VAL A C 1
ATOM 629 O O . VAL A 1 83 ? 19.885 -2.668 4.707 1.00 37.31 83 VAL A O 1
#